Protein AF-A0A843J7W0-F1 (afdb_monomer)

Mean predicted aligned error: 16.82 Å

Radius of gyration: 27.97 Å; Cα contacts (8 Å, |Δi|>4): 94; chains: 1; bounding box: 48×24×81 Å

Foldseek 3Di:
DADPVVLVPDADDEPDWDWDQHPPAQKIWIWHAHNVRNIDIDIDRDDDDPDPDDDPDPPDDDDPDPPPCPVVVVVVVVVVVVVVVVVVVVVVVVD

Solvent-accessible surface area (backbone atoms only — not comparable to full-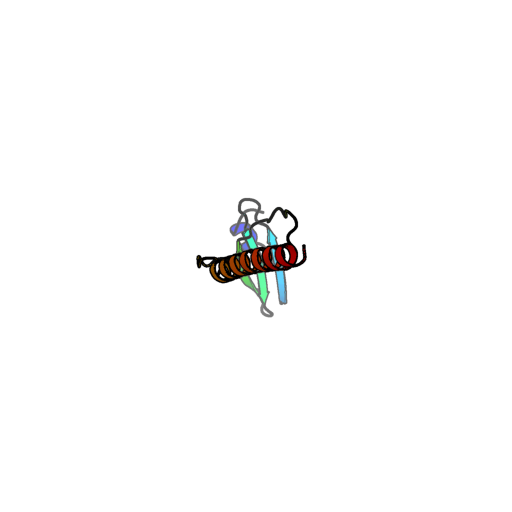atom values): 6032 Å² total; per-residue (Å²): 121,59,56,71,66,34,58,71,69,56,87,54,58,55,69,34,75,48,81,43,74,41,85,89,51,64,37,36,38,41,37,31,9,41,86,86,46,56,74,48,77,44,81,40,80,60,80,88,76,82,75,70,91,70,76,99,75,85,89,83,83,92,68,99,59,75,66,88,54,54,65,58,50,54,53,50,51,53,48,52,56,51,51,51,49,53,52,51,54,54,59,61,72,73,113

pLDDT: mean 79.21, std 16.8, range [42.88, 95.06]

Sequence (95 aa):
MQGEAGAKSYLVAPNNTVQLWDSEQNVIYLKSADASGMPSIKILDYTIRQEAPKTPVDALKTETKGNPYQDEFNALQGQIDALKREIEELKGNEQ

Structure (mmCIF, N/CA/C/O backbone):
data_AF-A0A843J7W0-F1
#
_entry.id   AF-A0A843J7W0-F1
#
loop_
_atom_site.group_PDB
_atom_site.id
_atom_site.type_symbol
_atom_site.label_atom_id
_atom_site.label_alt_id
_atom_site.label_comp_id
_atom_site.label_asym_id
_atom_site.label_entity_id
_atom_site.label_seq_id
_atom_site.pdbx_PDB_ins_code
_atom_site.Cartn_x
_atom_site.Cartn_y
_atom_site.Cartn_z
_atom_site.occupancy
_atom_site.B_iso_or_equiv
_atom_site.auth_seq_id
_atom_site.auth_comp_id
_atom_site.auth_asym_id
_atom_site.auth_atom_id
_atom_site.pdbx_PDB_model_num
ATOM 1 N N . MET A 1 1 ? -4.870 7.905 -16.513 1.00 50.16 1 MET A N 1
ATOM 2 C CA . MET A 1 1 ? -4.171 6.652 -16.875 1.00 50.16 1 MET A CA 1
ATOM 3 C C . MET A 1 1 ? -4.971 5.522 -16.267 1.00 50.16 1 MET A C 1
ATOM 5 O O . MET A 1 1 ? -5.419 5.679 -15.1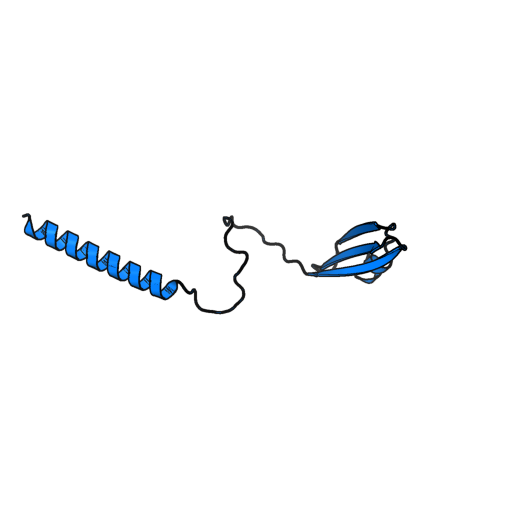45 1.00 50.16 1 MET A O 1
ATOM 9 N N . GLN A 1 2 ? -5.233 4.480 -17.046 1.00 62.97 2 GLN A N 1
ATOM 10 C CA . GLN A 1 2 ? -6.337 3.545 -16.844 1.00 62.97 2 GLN A CA 1
ATOM 11 C C . GLN A 1 2 ? -5.833 2.231 -16.243 1.00 62.97 2 GLN A C 1
ATOM 13 O O . GLN A 1 2 ? -5.042 1.547 -16.896 1.00 62.97 2 GLN A O 1
ATOM 18 N N . GLY A 1 3 ? -6.283 1.866 -15.045 1.00 77.31 3 GLY A N 1
ATOM 19 C CA . GLY A 1 3 ? -6.158 0.493 -14.566 1.00 77.31 3 GLY A CA 1
ATOM 20 C C . GLY A 1 3 ? -4.733 -0.026 -14.338 1.00 77.31 3 GLY A C 1
ATOM 21 O O . GLY A 1 3 ? -3.714 0.672 -14.424 1.00 77.31 3 GLY A O 1
ATOM 22 N N . GLU A 1 4 ? -4.669 -1.348 -14.190 1.00 81.75 4 GLU A N 1
ATOM 23 C CA . GLU A 1 4 ? -3.439 -2.142 -14.181 1.00 81.75 4 GLU A CA 1
ATOM 24 C C . GLU A 1 4 ? -2.578 -1.915 -15.441 1.00 81.75 4 GLU A C 1
ATOM 26 O O . GLU A 1 4 ? -1.348 -1.890 -15.371 1.00 81.75 4 GLU A O 1
ATOM 31 N N . ALA A 1 5 ? -3.206 -1.718 -16.605 1.00 85.44 5 ALA A N 1
ATOM 32 C CA . ALA A 1 5 ? -2.509 -1.486 -17.871 1.00 85.44 5 ALA A CA 1
ATOM 33 C C . ALA A 1 5 ? -1.712 -0.170 -17.852 1.00 85.44 5 ALA A C 1
ATOM 35 O O . ALA A 1 5 ? -0.540 -0.134 -18.244 1.00 85.44 5 ALA A O 1
ATOM 36 N N . GLY A 1 6 ? -2.317 0.896 -17.325 1.00 85.69 6 GLY A N 1
ATOM 37 C CA . GLY A 1 6 ? -1.658 2.175 -17.095 1.00 85.69 6 GLY A CA 1
ATOM 38 C C . GLY A 1 6 ? -0.490 2.029 -16.126 1.00 85.69 6 GLY A C 1
ATOM 39 O O . GLY A 1 6 ? 0.621 2.456 -16.447 1.00 85.69 6 GLY A O 1
ATOM 40 N N . ALA A 1 7 ? -0.698 1.336 -15.003 1.00 87.00 7 ALA A N 1
ATOM 41 C CA . ALA A 1 7 ? 0.359 1.091 -14.026 1.00 87.00 7 ALA A CA 1
ATOM 42 C C . ALA A 1 7 ? 1.541 0.296 -14.611 1.00 87.00 7 ALA A C 1
ATOM 44 O O . ALA A 1 7 ? 2.701 0.666 -14.420 1.00 87.00 7 ALA A O 1
ATOM 45 N N . LYS A 1 8 ? 1.274 -0.744 -15.411 1.00 86.06 8 LYS A N 1
ATOM 46 C CA . LYS A 1 8 ? 2.310 -1.520 -16.113 1.00 86.06 8 LYS A CA 1
ATOM 47 C C . LYS A 1 8 ? 3.096 -0.685 -17.119 1.00 86.06 8 LYS A C 1
ATOM 49 O O . LYS A 1 8 ? 4.306 -0.877 -17.221 1.00 86.06 8 LYS A O 1
ATOM 54 N N . SER A 1 9 ? 2.461 0.263 -17.806 1.00 88.38 9 SER A N 1
ATOM 55 C CA . SER A 1 9 ? 3.129 1.143 -18.779 1.00 88.38 9 SER A CA 1
ATOM 56 C C . SER A 1 9 ? 3.985 2.252 -18.145 1.00 88.38 9 SER A C 1
ATOM 58 O O . SER A 1 9 ? 4.871 2.796 -18.799 1.00 88.38 9 SER A O 1
ATOM 60 N N . TYR A 1 10 ? 3.769 2.566 -16.865 1.00 88.38 10 TYR A N 1
ATOM 61 C CA . TYR A 1 10 ? 4.421 3.696 -16.203 1.00 88.38 10 TYR A CA 1
ATOM 62 C C . TYR A 1 10 ? 5.924 3.467 -15.987 1.00 88.38 10 TYR A C 1
ATOM 64 O O . TYR A 1 10 ? 6.317 2.510 -15.329 1.00 88.38 10 TYR A O 1
ATOM 72 N N . LEU A 1 11 ? 6.797 4.319 -16.516 1.00 90.75 11 LEU A N 1
ATOM 73 C CA . LEU A 1 11 ? 8.246 4.126 -16.382 1.00 90.75 11 LEU A CA 1
ATOM 74 C C . LEU A 1 11 ? 8.740 4.546 -14.993 1.00 90.75 11 LEU A C 1
ATOM 76 O O . LEU A 1 11 ? 8.376 5.602 -14.485 1.00 90.75 11 LEU A O 1
ATOM 80 N N . VAL A 1 12 ? 9.594 3.717 -14.392 1.00 90.62 12 VAL A N 1
ATOM 81 C CA . VAL A 1 12 ? 10.208 3.973 -13.083 1.00 90.62 12 VAL A CA 1
ATOM 82 C C . VAL A 1 12 ? 11.718 3.864 -13.240 1.00 90.62 12 VAL A C 1
ATOM 84 O O . VAL A 1 12 ? 12.212 2.903 -13.825 1.00 90.62 12 VAL A O 1
ATOM 87 N N . ALA A 1 13 ?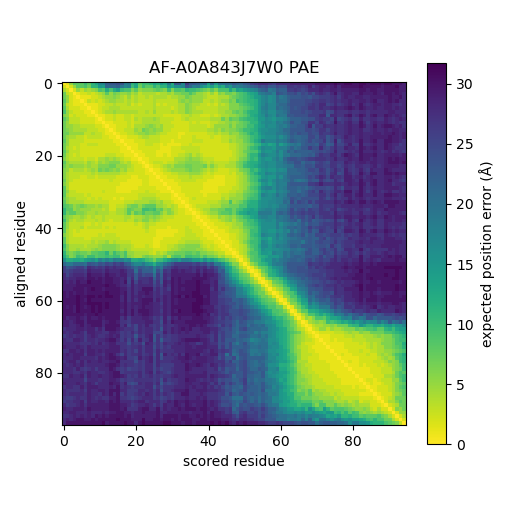 12.443 4.874 -12.761 1.00 92.62 13 ALA A N 1
ATOM 88 C CA . ALA A 1 13 ? 13.901 4.880 -12.800 1.00 92.62 13 ALA A CA 1
ATOM 89 C C . ALA A 1 13 ? 14.485 3.780 -11.889 1.00 92.62 13 ALA A C 1
ATOM 91 O O . ALA A 1 13 ? 13.859 3.447 -10.880 1.00 92.62 13 ALA A O 1
ATOM 92 N N . PRO A 1 14 ? 15.681 3.243 -12.194 1.00 92.25 14 PRO A N 1
ATOM 93 C CA . PRO A 1 14 ? 16.351 2.271 -11.334 1.00 92.25 14 PRO A CA 1
ATOM 94 C C . PRO A 1 14 ? 16.483 2.762 -9.889 1.00 92.25 14 PRO A C 1
ATOM 96 O O . PRO A 1 14 ? 16.724 3.947 -9.650 1.00 92.25 14 PRO A O 1
ATOM 99 N N . ASN A 1 15 ? 16.349 1.842 -8.933 1.00 92.50 15 ASN A N 1
ATOM 100 C CA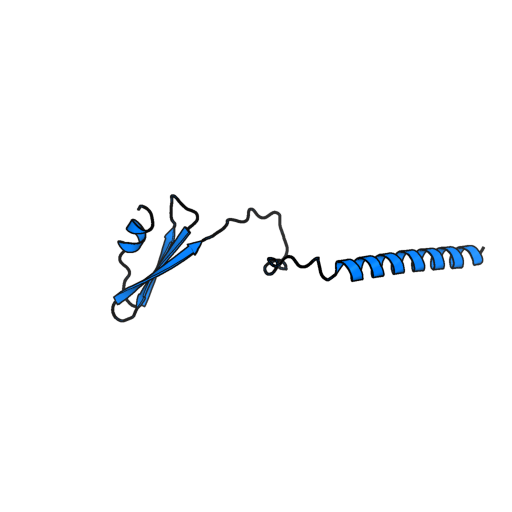 . ASN A 1 15 ? 16.316 2.117 -7.490 1.00 92.50 15 ASN A CA 1
ATOM 101 C C . ASN A 1 15 ? 15.206 3.081 -7.040 1.00 92.50 15 ASN A C 1
ATOM 103 O O . ASN A 1 15 ? 15.313 3.688 -5.974 1.00 92.50 15 ASN A O 1
ATOM 107 N N . ASN A 1 16 ? 14.140 3.235 -7.826 1.00 94.12 16 ASN A N 1
ATOM 108 C CA . ASN A 1 16 ? 13.018 4.094 -7.473 1.00 94.12 16 ASN A CA 1
ATOM 109 C C . ASN A 1 16 ? 11.712 3.300 -7.355 1.00 94.12 16 ASN A C 1
ATOM 111 O O . ASN A 1 16 ? 11.576 2.193 -7.875 1.00 94.12 16 ASN A O 1
ATOM 115 N N . THR A 1 17 ? 10.745 3.877 -6.645 1.00 93.69 17 THR A N 1
ATOM 116 C CA . THR A 1 17 ? 9.393 3.347 -6.478 1.00 93.69 17 THR A CA 1
ATOM 117 C C . THR A 1 17 ? 8.380 4.469 -6.640 1.00 93.69 17 THR A C 1
ATOM 119 O O . THR A 1 17 ? 8.507 5.524 -6.026 1.00 93.69 17 THR A O 1
ATOM 122 N N . VAL A 1 18 ? 7.356 4.225 -7.452 1.00 93.88 18 VAL A N 1
ATOM 123 C CA . VAL A 1 18 ? 6.251 5.151 -7.688 1.00 93.88 18 VAL A CA 1
ATOM 124 C C . VAL A 1 18 ? 4.940 4.490 -7.294 1.00 93.88 18 VAL A C 1
ATOM 126 O O . VAL A 1 18 ? 4.691 3.321 -7.596 1.00 93.88 18 VAL A O 1
ATOM 129 N N . GLN A 1 19 ? 4.104 5.266 -6.612 1.00 94.31 19 GLN A N 1
ATOM 130 C CA . GLN A 1 19 ? 2.756 4.880 -6.236 1.00 94.31 19 GLN A CA 1
ATOM 131 C C . GLN A 1 19 ? 1.749 5.450 -7.235 1.00 94.31 19 GLN A C 1
ATOM 133 O O . GLN A 1 19 ? 1.754 6.649 -7.513 1.00 94.31 19 GLN A O 1
ATOM 138 N N . LEU A 1 20 ? 0.888 4.584 -7.762 1.00 92.75 20 LEU A N 1
ATOM 139 C CA . LEU A 1 20 ? -0.127 4.925 -8.750 1.00 92.75 20 LEU A CA 1
ATOM 140 C C . LEU A 1 20 ? -1.498 4.555 -8.197 1.00 92.75 20 LEU A C 1
ATOM 142 O O . LEU A 1 20 ? -1.746 3.402 -7.845 1.00 92.75 20 LEU A O 1
ATOM 146 N N . TRP A 1 21 ? -2.367 5.555 -8.117 1.00 92.50 21 TRP A N 1
ATOM 147 C CA . TRP A 1 21 ? -3.744 5.387 -7.678 1.00 92.50 21 TRP A CA 1
ATOM 148 C C . TRP A 1 21 ? -4.607 4.978 -8.855 1.00 92.50 21 TRP A C 1
ATOM 150 O O . TRP A 1 21 ? -4.561 5.616 -9.911 1.00 92.50 21 TRP A O 1
ATOM 160 N N . ASP A 1 22 ? -5.383 3.920 -8.659 1.00 90.00 22 ASP A N 1
ATOM 161 C CA . ASP A 1 22 ? -6.399 3.543 -9.617 1.00 90.00 22 ASP A CA 1
ATOM 162 C C . ASP A 1 22 ? -7.615 4.472 -9.509 1.00 90.00 22 ASP A C 1
ATOM 164 O O . ASP A 1 22 ? -7.992 4.911 -8.422 1.00 90.00 22 ASP A O 1
ATOM 168 N N . SER A 1 23 ? -8.202 4.822 -10.652 1.00 85.50 23 SER A N 1
ATOM 169 C CA . SER A 1 23 ? -9.387 5.685 -10.708 1.00 85.50 23 SER A CA 1
ATOM 170 C C . SER A 1 23 ? -10.700 4.907 -10.769 1.00 85.50 23 SER A C 1
ATOM 172 O O . SER A 1 23 ? -11.759 5.503 -10.595 1.00 85.50 23 SER A O 1
ATOM 174 N N . GLU A 1 24 ? -10.650 3.613 -11.083 1.00 87.31 24 GLU A N 1
ATOM 175 C CA . GLU A 1 24 ? -11.818 2.760 -11.328 1.00 87.31 24 GLU A CA 1
ATOM 176 C C . GLU A 1 24 ? -12.070 1.793 -10.157 1.00 87.31 24 GLU A C 1
ATOM 178 O O . GLU A 1 24 ? -13.210 1.407 -9.900 1.00 87.31 24 GLU A O 1
ATOM 183 N N . GLN A 1 25 ? -11.023 1.426 -9.420 1.00 87.88 25 GLN A N 1
ATOM 184 C CA . GLN A 1 25 ? -11.029 0.475 -8.315 1.00 87.88 25 GLN A CA 1
ATOM 185 C C . GLN A 1 25 ? -10.327 1.065 -7.083 1.00 87.88 25 GLN A C 1
ATOM 187 O O . GLN A 1 25 ? -9.474 1.940 -7.193 1.00 87.88 25 GLN A O 1
ATOM 192 N N . ASN A 1 26 ? -10.634 0.548 -5.888 1.00 91.31 26 ASN A N 1
ATOM 193 C CA . ASN A 1 26 ? -9.926 0.925 -4.655 1.00 91.31 26 ASN A CA 1
ATOM 194 C C . ASN A 1 26 ? -8.587 0.180 -4.539 1.00 91.31 26 ASN A C 1
ATOM 196 O O . ASN A 1 26 ? -8.340 -0.565 -3.590 1.00 91.31 26 ASN A O 1
ATOM 200 N N . VAL A 1 27 ? -7.742 0.368 -5.550 1.00 92.50 27 VAL A N 1
ATOM 201 C CA . VAL A 1 27 ? -6.464 -0.315 -5.710 1.00 92.50 27 VAL A CA 1
ATOM 202 C C . VAL A 1 27 ? -5.349 0.711 -5.838 1.00 92.50 27 VAL A C 1
ATOM 204 O O . VAL A 1 27 ? -5.469 1.731 -6.517 1.00 92.50 27 VAL A O 1
ATOM 207 N N . ILE A 1 28 ? -4.231 0.420 -5.189 1.00 92.94 28 ILE A N 1
ATOM 208 C CA . ILE A 1 28 ? -2.989 1.160 -5.342 1.00 92.94 28 ILE A CA 1
ATOM 209 C C . ILE A 1 28 ? -1.948 0.227 -5.946 1.00 92.94 28 ILE A C 1
ATOM 211 O O . ILE A 1 28 ? -1.671 -0.853 -5.421 1.00 92.94 28 ILE A O 1
ATOM 215 N N . TYR A 1 29 ? -1.310 0.681 -7.018 1.00 94.06 29 TYR A N 1
ATOM 216 C CA . TYR A 1 29 ? -0.185 -0.009 -7.628 1.00 94.06 29 TYR A CA 1
ATOM 217 C C . TYR A 1 29 ? 1.126 0.616 -7.149 1.00 94.06 29 TYR A C 1
ATOM 219 O O . TYR A 1 29 ? 1.374 1.806 -7.350 1.00 94.06 29 TYR A O 1
ATOM 227 N N . LEU A 1 30 ? 1.995 -0.186 -6.535 1.00 95.06 30 LEU A N 1
ATOM 228 C CA . LEU A 1 30 ? 3.382 0.195 -6.263 1.00 95.06 30 LEU A CA 1
ATOM 229 C C . LEU A 1 30 ? 4.254 -0.389 -7.358 1.00 95.06 30 LEU A C 1
ATOM 231 O O . LEU A 1 30 ? 4.459 -1.604 -7.402 1.00 95.06 30 LEU A O 1
ATOM 235 N N . LYS A 1 31 ? 4.787 0.475 -8.217 1.00 93.94 31 LYS A N 1
ATOM 236 C CA . LYS A 1 31 ? 5.752 0.077 -9.233 1.00 93.94 31 LYS A CA 1
ATOM 237 C C . LYS A 1 31 ? 7.146 0.490 -8.799 1.00 93.94 31 LYS A C 1
ATOM 239 O O . LYS A 1 31 ? 7.408 1.675 -8.613 1.00 93.94 31 LYS A O 1
ATOM 244 N N . SER A 1 32 ? 8.038 -0.476 -8.652 1.00 93.75 32 SER A N 1
ATOM 245 C CA . SER A 1 32 ? 9.446 -0.238 -8.352 1.00 93.75 32 SER A CA 1
ATOM 246 C C . SER A 1 32 ? 10.329 -0.750 -9.476 1.00 93.75 32 SER A C 1
ATOM 248 O O . SER A 1 32 ? 9.925 -1.632 -10.231 1.00 93.75 32 SER A O 1
ATOM 250 N N . ALA A 1 33 ? 11.530 -0.200 -9.587 1.00 95.00 33 ALA A N 1
ATOM 251 C CA . ALA A 1 33 ? 12.588 -0.773 -10.400 1.00 95.00 33 ALA A CA 1
ATOM 252 C C . ALA A 1 33 ? 13.816 -1.004 -9.522 1.00 95.00 33 ALA A C 1
ATOM 254 O O . ALA A 1 33 ? 14.206 -0.129 -8.746 1.00 95.00 33 ALA A O 1
ATOM 255 N N . ASP A 1 34 ? 14.408 -2.189 -9.621 1.00 91.06 34 ASP A N 1
ATOM 256 C CA . ASP A 1 34 ? 15.639 -2.501 -8.896 1.00 91.06 34 ASP A CA 1
ATOM 257 C C . ASP A 1 34 ? 16.859 -1.764 -9.491 1.00 91.06 34 ASP A C 1
ATOM 259 O O . ASP A 1 34 ? 16.737 -0.961 -10.423 1.00 91.06 34 ASP A O 1
ATOM 263 N N . ALA A 1 35 ? 18.055 -2.020 -8.955 1.00 89.06 35 ALA A N 1
ATOM 264 C CA . ALA A 1 35 ? 19.292 -1.401 -9.436 1.00 89.06 35 ALA A CA 1
ATOM 265 C C . ALA A 1 35 ? 19.623 -1.734 -10.903 1.00 89.06 35 ALA A C 1
ATOM 267 O O . ALA A 1 35 ? 20.342 -0.977 -11.550 1.00 89.06 35 ALA A O 1
ATOM 268 N N . SER A 1 36 ? 19.089 -2.839 -11.430 1.00 87.12 36 SER A N 1
ATOM 269 C CA . SER A 1 36 ? 19.236 -3.244 -12.832 1.00 87.12 36 SER A CA 1
ATOM 270 C C . SER A 1 36 ? 18.168 -2.633 -13.746 1.00 87.12 36 SER A C 1
ATOM 272 O O . SER A 1 36 ? 18.226 -2.795 -14.963 1.00 87.12 36 SER A O 1
ATOM 274 N N . GLY A 1 37 ? 17.206 -1.903 -13.174 1.00 85.81 37 GLY A N 1
ATOM 275 C CA . GLY A 1 37 ? 16.069 -1.347 -13.893 1.00 85.81 37 GLY A CA 1
ATOM 276 C C . GLY A 1 37 ? 14.956 -2.363 -14.146 1.00 85.81 37 GLY A C 1
ATOM 277 O O . GL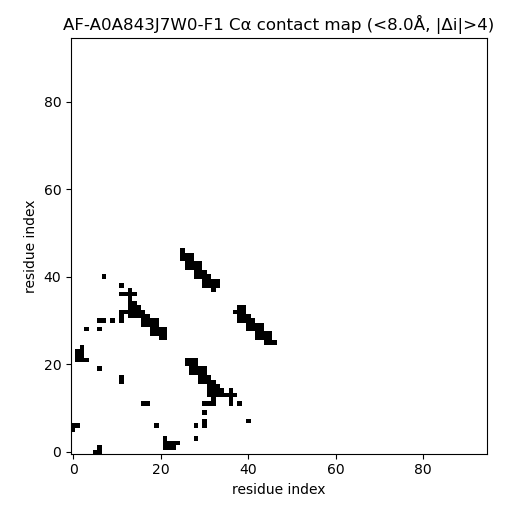Y A 1 37 ? 14.048 -2.062 -14.921 1.00 85.81 37 GLY A O 1
ATOM 278 N N . MET A 1 38 ? 14.989 -3.544 -13.514 1.00 91.38 38 MET A N 1
ATOM 279 C CA . MET A 1 38 ? 13.932 -4.540 -13.663 1.00 91.38 38 MET A CA 1
ATOM 280 C C . MET A 1 38 ? 12.674 -4.061 -12.929 1.00 91.38 38 MET A C 1
ATOM 282 O O . MET A 1 38 ? 12.716 -3.865 -11.709 1.00 91.38 38 MET A O 1
ATOM 286 N N . PRO A 1 39 ? 11.549 -3.851 -13.638 1.00 92.25 39 PRO A N 1
ATOM 287 C CA . PRO A 1 39 ? 10.336 -3.367 -13.010 1.00 92.25 39 PRO A CA 1
ATOM 288 C C . PRO A 1 39 ? 9.621 -4.497 -12.262 1.00 92.25 39 PRO A C 1
ATOM 290 O O . PRO A 1 39 ? 9.412 -5.582 -12.801 1.00 92.25 39 PRO A O 1
ATOM 293 N N . SER A 1 40 ? 9.162 -4.208 -11.048 1.00 92.19 40 SER A N 1
ATOM 294 C CA . SER A 1 40 ? 8.251 -5.056 -10.279 1.00 92.19 40 SER A CA 1
ATOM 295 C C . SER A 1 40 ? 7.011 -4.261 -9.878 1.00 92.19 40 SER A C 1
ATOM 297 O O . SER A 1 40 ? 7.082 -3.046 -9.677 1.00 92.19 40 SER A O 1
ATOM 299 N N . ILE A 1 41 ? 5.860 -4.930 -9.795 1.00 93.62 41 ILE A N 1
ATOM 300 C CA . ILE A 1 41 ? 4.592 -4.300 -9.422 1.00 93.62 41 ILE A CA 1
ATOM 301 C C . ILE A 1 41 ? 3.948 -5.057 -8.265 1.00 93.62 41 ILE A C 1
ATOM 303 O O . ILE A 1 41 ? 3.874 -6.285 -8.278 1.00 93.62 41 ILE A O 1
ATOM 307 N N . LYS A 1 42 ? 3.491 -4.314 -7.259 1.00 94.38 42 LYS A N 1
ATOM 308 C CA . LYS A 1 42 ? 2.674 -4.821 -6.154 1.00 94.38 42 LYS A CA 1
ATOM 309 C C . LYS A 1 42 ? 1.310 -4.150 -6.206 1.00 94.38 42 LYS A C 1
ATOM 311 O O . LYS A 1 42 ? 1.229 -2.949 -6.455 1.00 94.38 42 LYS A O 1
ATOM 316 N N . ILE A 1 43 ? 0.270 -4.934 -5.961 1.00 94.31 43 ILE A N 1
ATOM 317 C CA . ILE A 1 43 ? -1.124 -4.493 -5.954 1.00 94.31 43 ILE A CA 1
ATOM 318 C C . ILE A 1 43 ? -1.585 -4.478 -4.501 1.00 94.31 43 ILE A C 1
ATOM 320 O O . ILE A 1 43 ? -1.370 -5.456 -3.784 1.00 94.31 43 ILE A O 1
ATOM 324 N N . LEU A 1 44 ? -2.141 -3.356 -4.056 1.00 93.62 44 LEU A N 1
ATOM 325 C CA . LEU A 1 44 ? -2.672 -3.195 -2.711 1.00 93.62 44 LEU A CA 1
ATOM 326 C C . LEU A 1 44 ? -4.130 -2.766 -2.806 1.00 93.62 44 LEU A C 1
ATOM 328 O O . LEU A 1 44 ? -4.424 -1.692 -3.329 1.00 93.62 44 LEU A O 1
ATOM 332 N N . ASP A 1 45 ? -5.020 -3.570 -2.246 1.00 93.00 45 ASP A N 1
ATOM 333 C CA . ASP A 1 45 ? -6.405 -3.181 -2.014 1.00 93.00 45 ASP A CA 1
ATOM 334 C C . ASP A 1 45 ? -6.483 -2.323 -0.749 1.00 93.00 45 ASP A C 1
ATOM 336 O O . ASP A 1 45 ? -5.921 -2.676 0.294 1.00 93.00 45 ASP A O 1
ATOM 340 N N . TYR A 1 46 ? -7.168 -1.183 -0.829 1.00 89.12 46 TYR A N 1
ATOM 341 C CA . TYR A 1 46 ? -7.333 -0.289 0.312 1.00 89.12 46 TYR A CA 1
ATOM 342 C C . TYR A 1 46 ? -8.802 0.028 0.570 1.00 89.12 46 TYR A C 1
ATOM 344 O O . TYR A 1 46 ? -9.635 0.103 -0.328 1.00 89.12 46 TYR A O 1
ATOM 352 N N . THR A 1 47 ? -9.119 0.264 1.838 1.00 89.62 47 THR A N 1
ATOM 353 C CA . THR A 1 47 ? -10.435 0.739 2.264 1.00 89.62 47 THR A CA 1
ATOM 354 C C . THR A 1 47 ? -10.263 2.051 3.006 1.00 89.62 47 THR A C 1
ATOM 356 O O . THR A 1 47 ? -9.517 2.120 3.985 1.00 89.62 47 THR A O 1
ATOM 359 N N . ILE A 1 48 ? -10.960 3.093 2.562 1.00 82.56 48 ILE A N 1
ATOM 360 C CA . ILE A 1 48 ? -10.959 4.386 3.247 1.00 82.56 48 ILE A CA 1
ATOM 361 C C . ILE A 1 48 ? -11.828 4.251 4.496 1.00 82.56 48 ILE A C 1
ATOM 363 O O . ILE A 1 48 ? -13.031 4.009 4.402 1.00 82.56 48 ILE A O 1
ATOM 367 N N . ARG A 1 49 ? -11.232 4.419 5.678 1.00 83.50 49 ARG A N 1
ATOM 368 C CA . ARG A 1 49 ? -12.000 4.545 6.918 1.00 83.50 49 ARG A CA 1
ATOM 369 C C . ARG A 1 49 ? -12.412 6.006 7.069 1.00 83.50 49 ARG A C 1
ATOM 371 O O . ARG A 1 49 ? -11.561 6.860 7.284 1.00 83.50 49 ARG A O 1
ATOM 378 N N . GLN A 1 50 ? -13.707 6.294 6.944 1.00 68.06 50 GLN A N 1
ATOM 379 C CA . GLN A 1 50 ? -14.260 7.542 7.467 1.00 68.06 50 GLN A CA 1
ATOM 380 C C . GLN A 1 50 ? -14.227 7.424 8.989 1.00 68.06 50 GLN A C 1
ATOM 382 O O . GLN A 1 50 ? -14.992 6.665 9.582 1.00 68.06 50 GLN A O 1
ATOM 387 N N . GLU A 1 51 ? -13.263 8.077 9.620 1.00 59.38 51 GLU A N 1
ATOM 388 C CA . GLU A 1 51 ? -13.121 8.027 11.066 1.00 59.38 51 GLU A CA 1
ATOM 389 C C . GLU A 1 51 ? -14.330 8.720 11.715 1.00 59.38 51 GLU A C 1
ATOM 391 O O . GLU A 1 51 ? -14.470 9.938 11.659 1.00 59.38 51 GLU A O 1
ATOM 396 N N . ALA A 1 52 ? -15.187 7.959 12.399 1.00 56.69 52 ALA A N 1
ATOM 397 C CA . ALA A 1 52 ? -15.551 8.406 13.737 1.00 56.69 52 ALA A CA 1
ATOM 398 C C . ALA A 1 52 ? -14.299 8.194 14.610 1.00 56.69 52 ALA A C 1
ATOM 400 O O . ALA A 1 52 ? -13.647 7.154 14.459 1.00 56.69 52 ALA A O 1
ATOM 401 N N . PRO A 1 53 ? -13.924 9.152 15.474 1.00 48.50 53 PRO A N 1
ATOM 402 C CA . PRO A 1 53 ? -12.624 9.152 16.128 1.00 48.50 53 PRO A CA 1
ATOM 403 C C . PRO A 1 53 ? -12.489 7.893 16.980 1.00 48.50 53 PRO A C 1
ATOM 405 O O . PRO A 1 53 ? -13.280 7.668 17.896 1.00 48.50 53 PRO A O 1
ATOM 408 N N . LYS A 1 54 ? -11.491 7.061 16.680 1.00 50.25 54 LYS A N 1
ATOM 409 C CA . LYS A 1 54 ? -11.096 5.964 17.559 1.00 50.25 54 LYS A CA 1
ATOM 410 C C . LYS A 1 54 ? -9.607 6.056 17.824 1.00 50.25 54 LYS A C 1
ATOM 412 O O . LYS A 1 54 ? -8.775 5.946 16.930 1.00 50.25 54 LYS A O 1
ATOM 417 N N . THR A 1 55 ? -9.330 6.301 19.095 1.00 42.88 55 THR A N 1
ATOM 418 C CA . THR A 1 55 ? -8.059 6.128 19.783 1.00 42.88 55 THR A CA 1
ATOM 419 C C . THR A 1 55 ? -7.310 4.866 19.323 1.00 42.88 55 THR A C 1
ATOM 421 O O . THR A 1 55 ? -7.931 3.878 18.920 1.00 42.88 55 THR A O 1
ATOM 424 N N . PRO A 1 56 ? -5.967 4.877 19.373 1.00 45.53 56 PRO A N 1
ATOM 425 C CA . PRO A 1 56 ? -5.128 3.835 18.792 1.00 45.53 56 PRO A CA 1
ATOM 426 C C . PRO A 1 56 ? -5.225 2.536 19.605 1.00 45.53 56 PRO A C 1
ATOM 428 O O . PRO A 1 56 ? -4.454 2.333 20.536 1.00 45.53 56 PRO A O 1
ATOM 431 N N . VAL A 1 57 ? -6.178 1.659 19.274 1.00 50.94 57 VAL A N 1
ATOM 432 C CA . VAL A 1 57 ? -6.200 0.269 19.782 1.00 50.94 57 VAL A CA 1
ATOM 433 C C . VAL A 1 57 ? -6.810 -0.779 18.839 1.00 50.94 57 VAL A C 1
ATOM 435 O O . VAL A 1 57 ? -6.611 -1.966 19.069 1.00 50.94 57 VAL A O 1
ATOM 438 N N . ASP A 1 58 ? -7.469 -0.416 17.736 1.00 48.19 58 ASP A N 1
ATOM 439 C CA . ASP A 1 58 ? -8.226 -1.391 16.923 1.00 48.19 58 ASP A CA 1
ATOM 440 C C . ASP A 1 58 ? -7.635 -1.642 15.520 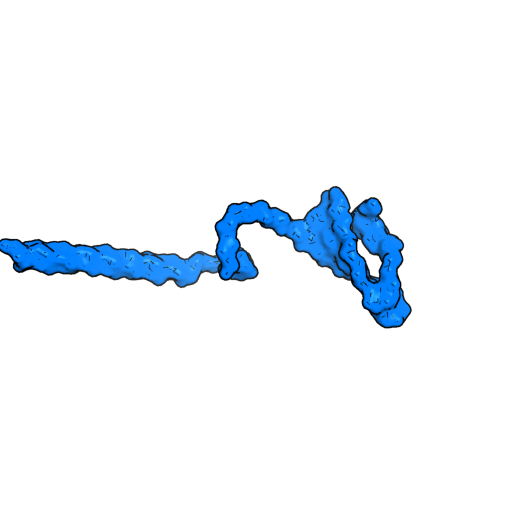1.00 48.19 58 ASP A C 1
ATOM 442 O O . ASP A 1 58 ? -8.286 -1.412 14.499 1.00 48.19 58 ASP A O 1
ATOM 446 N N . ALA A 1 59 ? -6.393 -2.133 15.444 1.00 45.38 59 ALA A N 1
ATOM 447 C CA . ALA A 1 59 ? -5.805 -2.639 14.190 1.00 45.38 59 ALA A CA 1
ATOM 448 C C . ALA A 1 59 ? -5.604 -4.169 14.155 1.00 45.38 59 ALA A C 1
ATOM 450 O O . ALA A 1 59 ? -4.966 -4.677 13.239 1.00 45.38 59 ALA A O 1
ATOM 451 N N . LEU A 1 60 ? -6.170 -4.921 15.107 1.00 48.62 60 LEU A N 1
ATOM 452 C CA . LEU A 1 60 ? -6.121 -6.390 15.126 1.00 48.62 60 LEU A CA 1
ATOM 453 C C . LEU A 1 60 ? -7.451 -6.991 15.604 1.00 48.62 60 LEU A C 1
ATOM 455 O O . LEU A 1 60 ? -7.515 -7.560 16.687 1.00 48.62 60 LEU A O 1
ATOM 459 N N . LYS A 1 61 ? -8.524 -6.879 14.810 1.00 44.69 61 LYS A N 1
ATOM 460 C CA . LYS A 1 61 ? -9.735 -7.704 14.994 1.00 44.69 61 LYS A CA 1
ATOM 461 C C . LYS A 1 61 ? -10.396 -8.041 13.656 1.00 44.69 61 LYS A C 1
ATOM 463 O O . LYS A 1 61 ? -11.386 -7.432 13.274 1.00 44.69 61 LYS A O 1
ATOM 468 N N . THR A 1 62 ? -9.875 -9.065 12.986 1.00 44.44 62 THR A N 1
ATOM 469 C CA . THR A 1 62 ? -10.669 -9.923 12.092 1.00 44.44 62 THR A CA 1
ATOM 470 C C . THR A 1 62 ? -10.262 -11.374 12.297 1.00 44.44 62 THR A C 1
ATOM 472 O O . THR A 1 62 ? -9.645 -11.978 11.432 1.00 44.44 62 THR A O 1
ATOM 475 N N . GLU A 1 63 ? -10.627 -11.926 13.450 1.00 44.16 63 G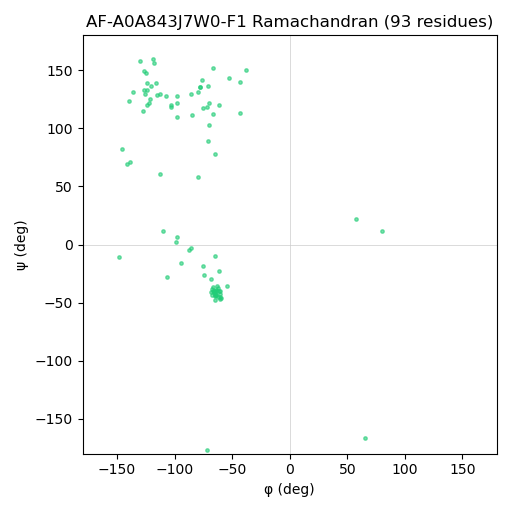LU A N 1
ATOM 476 C CA . GLU A 1 63 ? -10.974 -13.338 13.574 1.00 44.16 63 GLU A CA 1
ATOM 477 C C . GLU A 1 63 ? -12.169 -13.401 14.520 1.00 44.16 63 GLU A C 1
ATOM 479 O O . GLU A 1 63 ? -12.129 -12.864 15.628 1.00 44.16 63 GLU A O 1
ATOM 484 N N . THR A 1 64 ? -13.263 -13.994 14.056 1.00 49.66 64 THR A N 1
ATOM 485 C CA . THR A 1 64 ? -14.493 -14.217 14.813 1.00 49.66 64 THR A CA 1
ATOM 486 C C . THR A 1 64 ? -14.224 -15.191 15.963 1.00 49.66 64 THR A C 1
ATOM 488 O O . THR A 1 64 ? -14.552 -16.370 15.899 1.00 49.66 64 THR A O 1
ATOM 491 N N . LYS A 1 65 ? -13.608 -14.701 17.035 1.00 50.16 65 LYS A N 1
ATOM 492 C CA . LYS A 1 65 ? -13.740 -15.246 18.381 1.00 50.16 65 LYS A CA 1
ATOM 493 C C . LYS A 1 65 ? -14.469 -14.186 19.185 1.00 50.16 65 LYS A C 1
ATOM 495 O O . LYS A 1 65 ? -14.115 -13.009 19.109 1.00 50.16 65 LYS A O 1
ATOM 500 N N . GLY A 1 66 ? -15.526 -14.596 19.888 1.00 55.50 66 GLY A N 1
ATOM 501 C CA . GLY A 1 66 ? -16.233 -13.732 20.828 1.00 55.50 66 GLY A CA 1
ATOM 502 C C . GLY A 1 66 ? -15.227 -12.941 21.656 1.00 55.50 66 GLY A C 1
ATOM 503 O O . GLY A 1 66 ? -14.158 -13.456 21.982 1.00 55.50 66 GLY A O 1
ATOM 504 N N . ASN A 1 67 ? -15.539 -11.668 21.893 1.00 62.44 67 ASN A N 1
ATOM 505 C CA . ASN A 1 67 ? -14.694 -10.750 22.644 1.00 62.44 67 ASN A CA 1
ATOM 506 C C . ASN A 1 67 ? -14.149 -11.484 23.891 1.00 62.44 67 ASN A C 1
ATOM 508 O O . ASN A 1 67 ? -14.957 -11.851 24.741 1.00 62.44 67 ASN A O 1
ATOM 512 N N . PRO A 1 68 ? -12.833 -11.758 24.000 1.00 63.16 68 PRO A N 1
ATOM 513 C CA . PRO A 1 68 ? -12.293 -12.666 25.024 1.00 63.16 68 PRO A CA 1
ATOM 514 C C . PRO A 1 68 ? -12.494 -12.144 26.453 1.00 63.16 68 PRO A C 1
ATOM 516 O O . PRO A 1 68 ? -12.308 -12.876 27.414 1.00 63.16 68 PRO A O 1
ATOM 519 N N . TYR A 1 69 ? -12.918 -10.887 26.573 1.00 73.50 69 TYR A N 1
ATOM 520 C CA . TYR A 1 69 ? -13.211 -10.193 27.817 1.00 73.50 69 TYR A CA 1
ATOM 521 C C . TYR A 1 69 ? -14.702 -10.166 28.163 1.00 73.50 69 TYR A C 1
ATOM 523 O O . TYR A 1 69 ? -15.072 -9.532 29.142 1.00 73.50 69 TYR A O 1
ATOM 531 N N . GLN A 1 70 ? -15.583 -10.782 27.367 1.00 76.44 70 GLN A N 1
ATOM 532 C CA . GLN A 1 70 ? -17.026 -10.727 27.621 1.00 76.44 70 GLN A CA 1
ATOM 533 C C . GLN A 1 70 ? -17.382 -11.440 28.936 1.00 76.44 70 GLN A C 1
ATOM 535 O O . GLN A 1 70 ? -18.143 -10.905 29.741 1.00 76.44 70 GLN A O 1
ATOM 540 N N . ASP A 1 71 ? -16.792 -12.613 29.173 1.00 76.50 71 ASP A N 1
ATOM 541 C CA . ASP A 1 71 ? -16.972 -13.378 30.408 1.00 76.50 71 ASP A CA 1
ATOM 542 C C . ASP A 1 71 ? -16.343 -12.672 31.614 1.00 76.50 71 ASP A C 1
ATOM 544 O O . ASP A 1 71 ? -16.983 -12.548 32.658 1.00 76.50 71 ASP A O 1
ATOM 548 N N . GLU A 1 72 ? -15.131 -12.131 31.459 1.00 80.50 72 GLU A N 1
ATOM 549 C CA . GLU A 1 72 ? -14.464 -11.360 32.516 1.00 80.50 72 GLU A CA 1
ATOM 550 C C . GLU A 1 72 ? -15.240 -10.082 32.865 1.00 80.50 72 GLU A C 1
ATOM 552 O O . GLU A 1 72 ? -15.399 -9.749 34.037 1.00 80.50 72 GLU A O 1
ATOM 557 N N . PHE A 1 73 ? -15.795 -9.392 31.866 1.00 84.56 73 PHE A N 1
ATOM 558 C CA . PHE A 1 73 ? -16.620 -8.203 32.065 1.00 84.56 73 PHE A CA 1
ATOM 559 C C . PHE A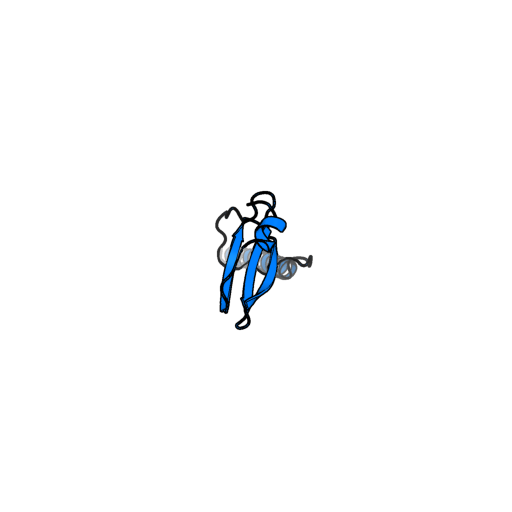 1 73 ? -17.917 -8.530 32.813 1.00 84.56 73 PHE A C 1
ATOM 561 O O . PHE A 1 73 ? -18.273 -7.833 33.761 1.00 84.56 73 PHE A O 1
ATOM 568 N N . ASN A 1 74 ? -18.594 -9.621 32.446 1.00 83.31 74 ASN A N 1
ATOM 569 C CA . ASN A 1 74 ? -19.791 -10.079 33.150 1.00 83.31 74 ASN A CA 1
ATOM 570 C C . ASN A 1 74 ? -19.478 -10.499 34.597 1.00 83.31 74 ASN A C 1
ATOM 572 O O . ASN A 1 74 ? -20.247 -10.192 35.509 1.00 83.31 74 ASN A O 1
ATOM 576 N N . ALA A 1 75 ? -18.335 -11.152 34.826 1.00 88.81 75 ALA A N 1
ATOM 577 C CA . ALA A 1 75 ? -17.882 -11.525 36.163 1.00 88.81 75 ALA A CA 1
ATOM 578 C C . ALA A 1 75 ? -17.557 -10.296 37.029 1.00 88.81 75 ALA A C 1
ATOM 580 O O . ALA A 1 75 ? -17.902 -10.264 38.212 1.00 88.81 75 ALA A O 1
ATOM 581 N N . LEU A 1 76 ? -16.925 -9.270 36.452 1.00 89.44 76 LEU A N 1
ATOM 582 C CA . LEU A 1 76 ? -16.657 -8.003 37.138 1.00 89.44 76 LEU A CA 1
ATOM 583 C C . LEU A 1 76 ? -17.946 -7.242 37.451 1.00 89.44 76 LEU A C 1
ATOM 585 O O . LEU A 1 76 ? -18.089 -6.714 38.551 1.00 89.44 76 LEU A O 1
ATOM 589 N N . GLN A 1 77 ? -18.907 -7.231 36.528 1.00 90.69 77 GLN A N 1
ATOM 590 C CA . GLN A 1 77 ? -20.212 -6.615 36.751 1.00 90.69 77 GLN A CA 1
ATOM 591 C C . GLN A 1 77 ? -20.934 -7.274 37.937 1.00 90.69 77 GLN A C 1
ATOM 593 O O . GLN A 1 77 ? -21.385 -6.578 38.844 1.00 90.69 77 GLN A O 1
ATOM 598 N N . GLY A 1 78 ? -20.940 -8.610 37.999 1.00 90.50 78 GLY A N 1
ATOM 599 C CA . GLY A 1 78 ? -21.504 -9.350 39.131 1.00 90.50 78 GLY A CA 1
ATOM 600 C C . GLY A 1 78 ? -20.821 -9.039 40.468 1.00 90.50 78 GLY A C 1
ATOM 601 O O . GLY A 1 78 ? -21.502 -8.885 41.481 1.00 90.50 78 GLY A O 1
ATOM 602 N N . GLN A 1 79 ? -19.493 -8.888 40.479 1.00 91.50 79 GLN A N 1
ATOM 603 C CA . GLN A 1 79 ? -18.749 -8.498 41.684 1.00 91.50 79 GLN A CA 1
ATOM 604 C C . GLN A 1 79 ? -19.087 -7.075 42.142 1.00 91.50 79 GLN A C 1
ATOM 606 O O . GLN A 1 79 ? -19.243 -6.841 43.338 1.00 91.50 79 GLN A O 1
ATOM 611 N N . ILE A 1 80 ? -19.244 -6.130 41.210 1.00 92.38 80 ILE A N 1
ATOM 612 C CA . ILE A 1 80 ? -19.642 -4.752 41.526 1.00 92.38 80 ILE A CA 1
ATOM 613 C C . ILE A 1 80 ? -21.047 -4.719 42.133 1.00 92.38 80 ILE A C 1
ATOM 615 O O . ILE A 1 80 ? -21.269 -4.014 43.115 1.00 92.38 80 ILE A O 1
ATOM 619 N N . ASP A 1 81 ? -21.995 -5.471 41.574 1.00 91.19 81 ASP A N 1
ATOM 620 C CA . ASP A 1 81 ? -23.360 -5.538 42.099 1.00 91.19 81 ASP A CA 1
ATOM 621 C C . ASP A 1 81 ? -23.423 -6.215 43.481 1.00 91.19 81 ASP A C 1
ATOM 623 O O . ASP A 1 81 ? -24.161 -5.758 44.355 1.00 91.19 81 ASP A O 1
ATOM 627 N N . ALA A 1 82 ? -22.605 -7.245 43.722 1.00 90.81 82 ALA A N 1
ATOM 628 C CA . ALA A 1 82 ? -22.477 -7.870 45.039 1.00 90.81 82 ALA A CA 1
ATOM 629 C C . ALA A 1 82 ? -21.886 -6.906 46.083 1.00 90.81 82 ALA A C 1
ATOM 631 O O . ALA A 1 82 ? -22.467 -6.731 47.151 1.00 90.81 82 ALA A O 1
ATOM 632 N N . LEU A 1 83 ? -20.791 -6.216 45.748 1.00 89.75 83 LEU A N 1
ATOM 633 C CA . LEU A 1 83 ? -20.160 -5.225 46.627 1.00 89.75 83 LEU A CA 1
ATOM 634 C C . LEU A 1 83 ? -21.084 -4.046 46.934 1.00 89.75 83 LEU A C 1
ATOM 636 O O . LEU A 1 83 ? -21.091 -3.543 48.053 1.00 89.75 83 LEU A O 1
ATOM 640 N N . LYS A 1 84 ? -21.881 -3.593 45.960 1.00 89.69 84 LYS A N 1
ATOM 641 C CA . LYS A 1 84 ? -22.882 -2.545 46.198 1.00 89.69 84 LYS A CA 1
ATOM 642 C C . LYS A 1 84 ? -23.913 -2.978 47.234 1.00 89.69 84 LYS A C 1
ATOM 644 O O . LYS A 1 84 ? -24.177 -2.204 48.147 1.00 89.69 84 LYS A O 1
ATOM 649 N N . ARG A 1 85 ? -24.432 -4.206 47.131 1.00 87.94 85 ARG A N 1
ATOM 650 C CA . ARG A 1 85 ? -25.374 -4.751 48.119 1.00 87.94 85 ARG A CA 1
ATOM 651 C C . ARG A 1 85 ? -24.745 -4.861 49.499 1.00 87.94 85 ARG A C 1
ATOM 653 O O . ARG A 1 85 ? -25.340 -4.394 50.456 1.00 87.94 85 ARG A O 1
ATOM 660 N N . GLU A 1 86 ? -23.520 -5.370 49.585 1.00 88.56 86 GLU A N 1
ATOM 661 C CA . GLU A 1 86 ? -22.809 -5.483 50.861 1.00 88.56 86 GLU A CA 1
ATOM 662 C C . GLU A 1 86 ? -22.574 -4.106 51.506 1.00 88.56 86 GLU A C 1
ATOM 664 O O . GLU A 1 86 ? -22.770 -3.936 52.706 1.00 88.56 86 GLU A O 1
ATOM 669 N N . ILE A 1 87 ? -22.240 -3.081 50.712 1.00 86.62 87 ILE A N 1
ATOM 670 C CA . ILE A 1 87 ? -22.123 -1.698 51.198 1.00 86.62 87 ILE A CA 1
ATOM 671 C C . ILE A 1 87 ? -23.477 -1.151 51.675 1.00 86.62 87 ILE A C 1
ATOM 673 O O . ILE A 1 87 ? -23.518 -0.428 52.669 1.00 86.62 87 ILE A O 1
ATOM 677 N N . GLU A 1 88 ? -24.576 -1.448 50.981 1.00 84.38 88 GLU A N 1
ATOM 678 C CA . GLU A 1 88 ? -25.920 -1.033 51.401 1.00 84.38 88 GLU A CA 1
ATOM 679 C C . GLU A 1 88 ? -26.369 -1.747 52.684 1.00 84.38 88 GLU A C 1
ATOM 681 O O . GLU A 1 88 ? -26.947 -1.108 53.561 1.00 84.38 88 GLU A O 1
ATOM 686 N N . GLU A 1 89 ? -26.041 -3.029 52.844 1.00 80.44 89 GLU A N 1
ATOM 687 C CA . GLU A 1 89 ? -26.317 -3.805 54.057 1.00 80.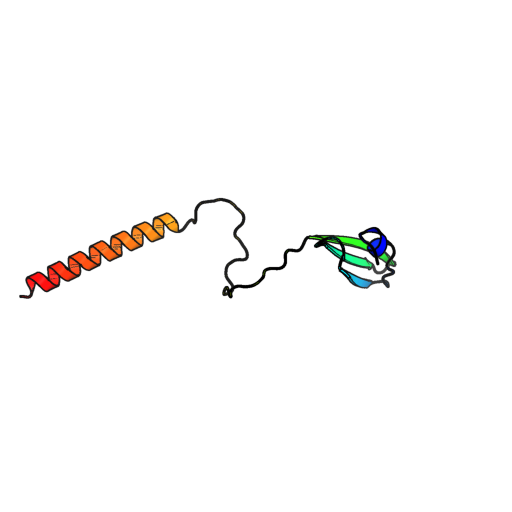44 89 GLU A CA 1
ATOM 688 C C . GLU A 1 89 ? -25.478 -3.327 55.249 1.00 80.44 89 GLU A C 1
ATOM 690 O O . GLU A 1 89 ? -26.000 -3.175 56.354 1.00 80.44 89 GLU A O 1
ATOM 695 N N . LEU A 1 90 ? -24.199 -3.007 55.031 1.00 77.81 90 LEU A N 1
ATOM 696 C CA . LEU A 1 90 ? -23.337 -2.435 56.067 1.00 77.81 90 LEU A CA 1
ATOM 697 C C . LEU A 1 90 ? -23.815 -1.044 56.496 1.00 77.81 90 LEU A C 1
ATOM 699 O O . LEU A 1 90 ? -23.901 -0.777 57.690 1.00 77.81 90 LEU A O 1
ATOM 703 N N . LYS A 1 91 ? -24.223 -0.192 55.547 1.00 74.62 91 LYS A N 1
ATOM 704 C CA . LYS A 1 91 ? -24.806 1.125 55.857 1.00 74.62 91 LYS A CA 1
ATOM 705 C C . LYS A 1 91 ? -26.178 1.036 56.526 1.00 74.62 91 LYS A C 1
ATOM 707 O O . LYS A 1 91 ? -26.533 1.933 57.284 1.00 74.62 91 LYS A O 1
ATOM 712 N N . GLY A 1 92 ? -26.950 -0.011 56.240 1.00 67.31 92 GLY A N 1
ATOM 713 C CA . GLY A 1 92 ? -28.244 -0.275 56.871 1.00 67.31 92 GLY A CA 1
ATOM 714 C C . GLY A 1 92 ? -28.137 -0.790 58.310 1.00 67.31 92 GLY A C 1
ATOM 715 O O . GLY A 1 92 ? -29.046 -0.552 59.094 1.00 67.31 92 GLY A O 1
ATOM 716 N N . ASN A 1 93 ? -27.025 -1.438 58.671 1.00 58.53 93 ASN A N 1
ATOM 717 C CA . ASN A 1 93 ? -26.744 -1.908 60.034 1.00 58.53 93 ASN A CA 1
ATOM 718 C C . ASN A 1 93 ? -26.086 -0.846 60.941 1.00 58.53 93 ASN A C 1
ATOM 720 O O . ASN A 1 93 ? -25.848 -1.116 62.118 1.00 58.53 93 ASN A O 1
ATOM 724 N N . GLU A 1 94 ? -25.775 0.341 60.410 1.00 56.56 94 GLU A N 1
ATOM 725 C CA . GLU A 1 94 ? -25.241 1.491 61.159 1.00 56.56 94 GLU A CA 1
ATOM 726 C C . GLU A 1 94 ? -26.325 2.529 61.550 1.00 56.56 94 GLU A C 1
ATOM 728 O O . GLU A 1 94 ? -25.985 3.590 62.081 1.00 56.56 94 GLU A O 1
ATOM 733 N N . GLN A 1 95 ? -27.617 2.243 61.316 1.00 48.53 95 GLN A N 1
ATOM 734 C CA . GLN A 1 95 ? -28.772 3.021 61.815 1.00 48.53 95 GLN A CA 1
ATOM 735 C C . GLN A 1 95 ? -29.536 2.261 62.901 1.00 48.53 95 GLN A C 1
ATOM 737 O O . GLN A 1 95 ? -30.020 2.937 63.838 1.00 48.53 95 GLN A O 1
#

Nearest PDB structures (foldseek):
  2vfq-assembly1_A  TM=6.500E-01  e=9.228E-01  Lederbergvirus P22
  3th0-assembly1_A  TM=6.933E-01  e=1.353E+00  Lederbergvirus P22
  3gyx-assembly6_L  TM=4.168E-01  e=9.836E-01  Megalodesulfovibrio gigas
  2fja-assembly1_B  TM=4.053E-01  e=1.048E+00  Archaeoglobus fulgidus
  5mui-assembly1_A  TM=2.836E-01  e=1.745E+00  Bacteroides thetaiotaomicron VPI-5482

Secondary structure (DSSP, 8-state):
--HHHHHHH----TTEEEEEE-SSSSEEEEEEE-TT--EEEEEEE----------TT-S---S----TTHHHHHHHHHHHHHHHHHHHHHHHTT-